Protein AF-A0A950SRR8-F1 (afdb_monomer_lite)

Sequence (94 aa):
MDLVHVERLEPARRSSLDRWRPGDAWLAGGTWLFSEPQPRVRRLLDLAAFGWAPLSVTADGLELAATCTLAELAGFAPPPHWPAGRLLRQACEA

Foldseek 3Di:
DDAVQAPEEEEDDPCVVVVDDWQEDEDAPCPVVPPDYDPRHHYYHYPCNVVDDQWDQDPVGIDGDPNNDLVNQLPDDDDPPPPCSNVSNVVSVD

Secondary structure (DSSP, 8-state):
---TT--EEEE--GGGTTT--TTEEEESS-TTTTTS--TT--EEEEGGGG---SEEE-SS-EEE-TT--HHHHHT----TT-TTTHHHHHHHH-

Structure (mmCIF, N/CA/C/O backbone):
data_AF-A0A950SRR8-F1
#
_entry.id   AF-A0A950SRR8-F1
#
loop_
_atom_site.group_PDB
_atom_site.id
_atom_site.type_symbol
_atom_site.label_atom_id
_atom_site.label_alt_id
_atom_site.label_comp_id
_atom_site.label_asym_id
_atom_site.label_entity_id
_atom_site.label_seq_id
_atom_site.pdbx_PDB_ins_code
_atom_site.Cartn_x
_atom_site.Cartn_y
_atom_site.Cartn_z
_atom_site.occupancy
_atom_site.B_iso_or_equiv
_atom_site.auth_seq_id
_atom_site.auth_comp_id
_atom_site.auth_asym_id
_atom_site.auth_atom_id
_atom_site.pdbx_PDB_model_num
ATOM 1 N N . MET A 1 1 ? 18.998 1.724 -4.907 1.00 80.25 1 MET A N 1
ATOM 2 C CA . MET A 1 1 ? 19.515 1.478 -6.263 1.00 80.25 1 MET A CA 1
ATOM 3 C C . MET A 1 1 ? 18.569 2.117 -7.253 1.00 80.25 1 MET A C 1
ATOM 5 O O . MET A 1 1 ? 17.359 1.972 -7.112 1.00 80.25 1 MET A O 1
ATOM 9 N N . ASP A 1 2 ? 19.115 2.829 -8.231 1.00 86.94 2 ASP A N 1
ATOM 10 C CA . ASP A 1 2 ? 18.301 3.493 -9.244 1.00 86.94 2 ASP A CA 1
ATOM 11 C C . ASP A 1 2 ? 17.727 2.478 -10.236 1.00 86.94 2 ASP A C 1
ATOM 13 O O . ASP A 1 2 ? 18.408 1.551 -10.685 1.00 86.94 2 ASP A O 1
ATOM 17 N N . LEU A 1 3 ? 16.468 2.681 -10.623 1.00 91.50 3 LEU A N 1
ATOM 18 C CA . LEU A 1 3 ? 15.791 1.882 -11.642 1.00 91.50 3 LEU A CA 1
ATOM 19 C C . LEU A 1 3 ? 16.111 2.416 -13.042 1.00 91.50 3 LEU A C 1
ATOM 21 O O . LEU A 1 3 ? 15.232 2.867 -13.769 1.00 91.50 3 LEU A O 1
ATOM 25 N N . VAL A 1 4 ? 17.386 2.364 -13.424 1.00 92.44 4 VAL A N 1
ATOM 26 C CA . VAL A 1 4 ? 17.930 2.999 -14.645 1.00 92.44 4 VAL A CA 1
ATOM 27 C C . VAL A 1 4 ? 17.338 2.496 -15.970 1.00 92.44 4 VAL A C 1
ATOM 29 O O . VAL A 1 4 ? 17.568 3.098 -17.014 1.00 92.44 4 VAL A O 1
ATOM 32 N N . HIS A 1 5 ? 16.585 1.395 -15.950 1.00 93.81 5 HIS A N 1
ATOM 33 C CA . HIS A 1 5 ? 15.911 0.836 -17.126 1.00 93.81 5 HIS A CA 1
ATOM 34 C C . HIS A 1 5 ? 14.407 1.133 -17.174 1.00 93.81 5 HIS A C 1
ATOM 36 O O . HIS A 1 5 ? 13.751 0.755 -18.144 1.00 93.81 5 HIS A O 1
ATOM 42 N N . VAL A 1 6 ? 13.853 1.801 -16.155 1.00 95.94 6 VAL A N 1
ATOM 43 C CA . VAL A 1 6 ? 12.454 2.231 -16.161 1.00 95.94 6 VAL A CA 1
ATOM 44 C C . VAL A 1 6 ? 12.298 3.403 -17.120 1.00 95.94 6 VAL A C 1
ATOM 46 O O . VAL A 1 6 ? 12.897 4.460 -16.958 1.00 95.94 6 VAL A O 1
ATOM 49 N N . GLU A 1 7 ? 11.446 3.207 -18.114 1.00 96.19 7 GLU A N 1
ATOM 50 C CA . GLU A 1 7 ? 11.160 4.168 -19.176 1.00 96.19 7 GLU A CA 1
ATOM 51 C C . GLU A 1 7 ? 9.857 4.928 -18.900 1.00 96.19 7 GLU A C 1
ATOM 53 O O . GLU A 1 7 ? 9.654 6.027 -19.415 1.00 96.19 7 GLU A O 1
ATOM 58 N N . ARG A 1 8 ? 8.944 4.338 -18.113 1.00 96.19 8 ARG A N 1
ATOM 59 C CA . ARG A 1 8 ? 7.629 4.917 -17.807 1.00 96.19 8 ARG A CA 1
ATOM 60 C C . ARG A 1 8 ? 7.141 4.602 -16.399 1.00 96.19 8 ARG A C 1
ATOM 62 O O . ARG A 1 8 ? 7.241 3.467 -15.940 1.00 96.19 8 ARG A O 1
ATOM 69 N N . LEU A 1 9 ? 6.505 5.596 -15.790 1.00 96.69 9 LEU A N 1
ATOM 70 C CA . LEU A 1 9 ? 5.650 5.466 -14.616 1.00 96.69 9 LEU A CA 1
ATOM 71 C C . LEU A 1 9 ? 4.233 5.864 -15.035 1.00 96.69 9 LEU A C 1
ATOM 73 O O . LEU A 1 9 ? 4.018 6.975 -15.517 1.00 96.69 9 LEU A O 1
ATOM 77 N N . GLU A 1 10 ? 3.284 4.946 -14.905 1.00 97.31 10 GLU A N 1
ATOM 78 C CA . GLU A 1 10 ? 1.891 5.160 -15.292 1.00 97.31 10 GLU A CA 1
ATOM 79 C C . GLU A 1 10 ? 0.970 4.877 -14.094 1.00 97.31 10 GLU A C 1
ATOM 81 O O . GLU A 1 10 ? 1.235 3.946 -13.332 1.00 97.31 10 GLU A O 1
ATOM 86 N N . PRO A 1 11 ? -0.141 5.615 -13.937 1.00 97.25 11 PRO A N 1
ATOM 87 C CA . PRO A 1 11 ? -1.178 5.265 -12.972 1.00 97.25 11 PRO A CA 1
ATOM 88 C C . PRO A 1 11 ? -1.712 3.849 -13.225 1.00 97.25 11 PRO A C 1
ATOM 90 O O . PRO A 1 11 ? -2.062 3.497 -14.361 1.00 97.25 11 PRO A O 1
ATOM 93 N N . ALA A 1 12 ? -1.811 3.031 -12.178 1.00 96.62 12 ALA A N 1
ATOM 94 C CA . ALA A 1 12 ? -2.502 1.757 -12.276 1.00 96.62 12 ALA A CA 1
ATOM 95 C C . ALA A 1 12 ? -4.005 1.975 -12.482 1.00 96.62 12 ALA A C 1
ATOM 97 O O . ALA A 1 12 ? -4.629 2.882 -11.936 1.00 96.62 12 ALA A O 1
ATOM 98 N N . ARG A 1 13 ? -4.600 1.103 -13.290 1.00 95.69 13 ARG A N 1
ATOM 99 C CA . ARG A 1 13 ? -6.041 1.033 -13.524 1.00 95.69 13 ARG A CA 1
ATOM 100 C C . ARG A 1 13 ? -6.424 -0.413 -13.772 1.00 95.69 13 ARG A C 1
ATOM 102 O O . ARG A 1 13 ? -5.575 -1.238 -14.104 1.00 95.69 13 ARG A O 1
ATOM 109 N N . ARG A 1 14 ? -7.715 -0.727 -13.672 1.00 92.25 14 ARG A N 1
ATOM 110 C CA . ARG A 1 14 ? -8.207 -2.099 -13.883 1.00 92.25 14 ARG A CA 1
ATOM 111 C C . ARG A 1 14 ? -7.792 -2.654 -15.253 1.00 92.25 14 ARG A C 1
ATOM 113 O O . ARG A 1 14 ? -7.297 -3.769 -15.333 1.00 92.25 14 ARG A O 1
ATOM 120 N N . SER A 1 15 ? -7.866 -1.825 -16.297 1.00 93.88 15 SER A N 1
ATOM 121 C CA . SER A 1 15 ? -7.442 -2.178 -17.660 1.00 93.88 15 SER A CA 1
ATOM 122 C C . SER A 1 15 ? -5.925 -2.272 -17.864 1.00 93.88 15 SER A C 1
ATOM 124 O O . SER A 1 15 ? -5.473 -2.620 -18.955 1.00 93.88 15 SER A O 1
ATOM 126 N N . SER A 1 16 ? -5.110 -1.965 -16.848 1.00 93.00 16 SER A N 1
ATOM 127 C CA . SER A 1 16 ? -3.670 -2.228 -16.899 1.00 93.00 16 SER A CA 1
ATOM 128 C C . SER A 1 16 ? -3.373 -3.727 -16.890 1.00 93.00 16 SER A C 1
ATOM 130 O O . SER A 1 16 ? -2.381 -4.125 -17.488 1.00 93.00 16 SER A O 1
ATOM 132 N N . LEU A 1 17 ? -4.243 -4.550 -16.287 1.00 90.25 17 LEU A N 1
ATOM 133 C CA . LEU A 1 17 ? -4.123 -6.013 -16.318 1.00 90.25 17 LEU A CA 1
ATOM 134 C C . LEU A 1 17 ? -4.274 -6.558 -17.742 1.00 90.25 17 LEU A C 1
ATOM 136 O O . LEU A 1 17 ? -3.457 -7.360 -18.182 1.00 90.25 17 LEU A O 1
ATOM 140 N N . ASP A 1 18 ? -5.243 -6.041 -18.499 1.00 94.06 18 ASP A N 1
ATOM 141 C CA . ASP A 1 18 ? -5.470 -6.437 -19.897 1.00 94.06 18 ASP A CA 1
ATOM 142 C C . ASP A 1 18 ? -4.305 -6.041 -20.820 1.00 94.06 18 ASP A C 1
ATOM 144 O O . ASP A 1 18 ? -4.143 -6.577 -21.914 1.00 94.06 18 ASP A O 1
ATOM 148 N N . ARG A 1 19 ? -3.500 -5.059 -20.395 1.00 93.50 19 ARG A N 1
ATOM 149 C CA . ARG A 1 19 ? -2.345 -4.522 -21.130 1.00 93.50 19 ARG A CA 1
ATOM 150 C C . ARG A 1 19 ? -1.014 -4.868 -20.464 1.00 93.50 19 ARG A C 1
ATOM 152 O O . ARG A 1 19 ? -0.015 -4.187 -20.738 1.00 93.50 19 ARG A O 1
ATOM 159 N N . TRP A 1 20 ? -1.019 -5.868 -19.583 1.00 96.31 20 TRP A N 1
ATOM 160 C CA . TRP A 1 20 ? 0.180 -6.352 -18.920 1.00 96.31 20 TRP A CA 1
ATOM 161 C C . TRP A 1 20 ? 1.142 -6.943 -19.946 1.00 96.31 20 TRP A C 1
ATOM 163 O O . TRP A 1 20 ? 0.742 -7.670 -20.857 1.00 96.31 20 TRP A O 1
ATOM 173 N N . ARG A 1 21 ? 2.427 -6.634 -19.805 1.00 96.56 21 ARG A N 1
ATOM 174 C CA . ARG A 1 21 ? 3.479 -7.125 -20.697 1.00 96.56 21 ARG A CA 1
ATOM 175 C C . ARG A 1 21 ? 4.778 -7.394 -19.934 1.00 96.56 21 ARG A C 1
ATOM 177 O O . ARG A 1 21 ? 4.965 -6.874 -18.833 1.00 96.56 21 ARG A O 1
ATOM 184 N N . PRO A 1 22 ? 5.707 -8.178 -20.512 1.00 97.56 22 PRO A N 1
ATOM 185 C CA . PRO A 1 22 ? 7.032 -8.356 -19.934 1.00 97.56 22 PRO A CA 1
ATOM 186 C C . PRO A 1 22 ? 7.706 -7.012 -19.626 1.00 97.56 22 PRO A C 1
ATOM 188 O O . PRO A 1 22 ? 7.715 -6.106 -20.460 1.00 97.56 22 PRO A O 1
ATOM 191 N N . GLY A 1 23 ? 8.265 -6.899 -18.422 1.00 96.94 23 GLY A N 1
ATOM 192 C CA . GLY A 1 23 ? 8.901 -5.679 -17.923 1.00 96.94 23 GLY A CA 1
ATOM 193 C C . GLY A 1 23 ? 7.963 -4.695 -17.221 1.00 96.94 23 GLY A C 1
ATOM 194 O O . GLY A 1 23 ? 8.432 -3.653 -16.766 1.00 96.94 23 GLY A O 1
ATOM 195 N N . ASP A 1 24 ? 6.676 -5.011 -17.090 1.00 97.94 24 ASP A N 1
ATOM 196 C CA . ASP A 1 24 ? 5.799 -4.302 -16.161 1.00 97.94 24 ASP A CA 1
ATOM 197 C C . ASP A 1 24 ? 6.054 -4.749 -14.716 1.00 97.94 24 ASP A C 1
ATOM 199 O O . ASP A 1 24 ? 6.276 -5.931 -14.439 1.00 97.94 24 ASP A O 1
ATOM 203 N N . ALA A 1 25 ? 5.988 -3.798 -13.790 1.00 97.19 25 ALA A N 1
ATOM 204 C CA . ALA A 1 25 ? 5.965 -4.050 -12.358 1.00 97.19 25 ALA A CA 1
ATOM 205 C C . ALA A 1 25 ? 4.958 -3.121 -11.672 1.00 97.19 25 ALA A C 1
ATOM 207 O O . ALA A 1 25 ? 4.745 -1.984 -12.099 1.00 97.19 25 ALA A O 1
ATOM 208 N N . TRP A 1 26 ? 4.347 -3.600 -10.591 1.00 96.75 26 TRP A N 1
ATOM 209 C CA . TRP A 1 26 ? 3.538 -2.758 -9.716 1.00 96.75 26 TRP A CA 1
ATOM 210 C C . TRP A 1 26 ? 4.438 -1.899 -8.833 1.00 96.75 26 TRP A C 1
ATOM 212 O O . TRP A 1 26 ? 5.447 -2.376 -8.314 1.00 96.75 26 TRP A O 1
ATOM 222 N N . LEU A 1 27 ? 4.041 -0.648 -8.628 1.00 96.56 27 LEU A N 1
ATOM 223 C CA . LEU A 1 27 ? 4.662 0.256 -7.675 1.00 96.56 27 LEU A CA 1
ATOM 224 C C . LEU A 1 27 ? 3.663 0.578 -6.559 1.00 96.56 27 LEU A C 1
ATOM 226 O O . LEU A 1 27 ? 2.582 1.092 -6.821 1.00 96.56 27 LEU A O 1
ATOM 230 N N . ALA A 1 28 ? 4.046 0.261 -5.323 1.00 94.69 28 ALA A N 1
ATOM 231 C CA . ALA A 1 28 ? 3.438 0.788 -4.100 1.00 94.69 28 ALA A CA 1
ATOM 232 C C . ALA A 1 28 ? 4.468 1.705 -3.410 1.00 94.69 28 ALA A C 1
ATOM 234 O O . ALA A 1 28 ? 4.983 2.620 -4.041 1.00 94.69 28 ALA A O 1
ATOM 235 N N . GLY A 1 29 ? 4.865 1.420 -2.164 1.00 92.81 29 GLY A N 1
ATOM 236 C CA . GLY A 1 29 ? 5.904 2.195 -1.462 1.00 92.81 29 GLY A CA 1
ATOM 237 C C . GLY A 1 29 ? 7.323 2.061 -2.041 1.00 92.81 29 GLY A C 1
ATOM 238 O O . GLY A 1 29 ? 8.186 2.885 -1.764 1.00 92.81 29 GLY A O 1
ATOM 239 N N . GLY A 1 30 ? 7.589 1.028 -2.846 1.00 94.12 30 GLY A N 1
ATOM 240 C CA . GLY A 1 30 ? 8.841 0.885 -3.598 1.00 94.12 30 GLY A CA 1
ATOM 241 C C . GLY A 1 30 ? 10.073 0.439 -2.797 1.00 94.12 30 GLY A C 1
ATOM 242 O O . GLY A 1 30 ? 11.099 0.180 -3.412 1.00 94.12 30 GLY A O 1
ATOM 243 N N . THR A 1 31 ? 10.001 0.279 -1.471 1.00 92.75 31 THR A N 1
ATOM 244 C CA . THR A 1 31 ? 11.164 -0.031 -0.611 1.00 92.75 31 THR A CA 1
ATOM 245 C C . THR A 1 31 ? 12.010 -1.207 -1.107 1.00 92.75 31 THR A C 1
ATOM 247 O O . THR A 1 31 ? 13.228 -1.087 -1.179 1.00 92.75 31 THR A O 1
ATOM 250 N N . TRP A 1 32 ? 11.382 -2.322 -1.492 1.00 92.94 32 TRP A N 1
ATOM 251 C CA . TRP A 1 32 ? 12.095 -3.455 -2.095 1.00 92.94 32 TRP A CA 1
ATOM 252 C C . TRP A 1 32 ? 12.514 -3.176 -3.542 1.00 92.94 32 TRP A C 1
ATOM 254 O O . TRP A 1 32 ? 13.641 -3.450 -3.935 1.00 92.94 32 TRP A O 1
ATOM 264 N N . LEU A 1 33 ? 11.624 -2.582 -4.340 1.00 94.19 33 LEU A N 1
ATOM 265 C CA . LEU A 1 33 ? 11.891 -2.323 -5.753 1.00 94.19 33 LEU A CA 1
ATOM 266 C C . LEU A 1 33 ? 13.160 -1.477 -5.937 1.00 94.19 33 LEU A C 1
ATOM 268 O O . LEU A 1 33 ? 13.963 -1.759 -6.818 1.00 94.19 33 LEU A O 1
ATOM 272 N N . PHE A 1 34 ? 13.361 -0.486 -5.067 1.00 93.19 34 PHE A N 1
ATOM 273 C CA . PHE A 1 34 ? 14.529 0.389 -5.055 1.00 93.19 34 PHE A CA 1
ATOM 274 C C . PHE A 1 34 ? 15.698 -0.139 -4.207 1.00 93.19 34 PHE A C 1
ATOM 276 O O . PHE A 1 34 ? 16.723 0.541 -4.131 1.00 93.19 34 PHE A O 1
ATOM 283 N N . SER A 1 35 ? 15.614 -1.303 -3.554 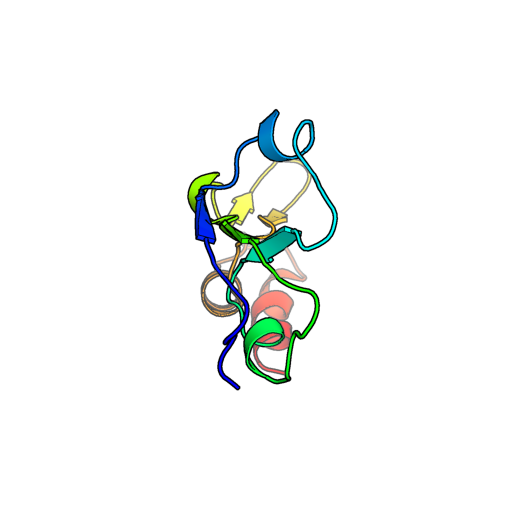1.00 94.81 35 SER A N 1
ATOM 284 C CA . SER A 1 35 ? 16.737 -1.819 -2.752 1.00 94.81 35 SER A CA 1
ATOM 285 C C . SER A 1 35 ? 17.794 -2.530 -3.602 1.00 94.81 35 SER A C 1
ATOM 287 O O . SER A 1 35 ? 18.971 -2.516 -3.242 1.00 94.81 35 SER A O 1
ATOM 289 N N . GLU A 1 36 ? 17.416 -3.070 -4.762 1.00 93.31 36 GLU A N 1
ATOM 290 C CA . GLU A 1 36 ? 18.292 -3.841 -5.650 1.00 93.31 36 GLU A CA 1
ATOM 291 C C . GLU A 1 36 ? 18.102 -3.475 -7.137 1.00 93.31 36 GLU A C 1
ATOM 293 O O . GLU A 1 36 ? 17.110 -2.841 -7.502 1.00 93.31 36 GLU A O 1
ATOM 298 N N . PRO A 1 37 ? 19.045 -3.840 -8.027 1.00 94.19 37 PRO A N 1
ATOM 299 C CA . PRO A 1 37 ? 18.873 -3.645 -9.463 1.00 94.19 37 PRO A CA 1
ATOM 300 C C . PRO A 1 37 ? 17.677 -4.422 -10.028 1.00 94.19 37 PRO A C 1
ATOM 302 O O . PRO A 1 37 ? 17.539 -5.619 -9.797 1.00 94.19 37 PRO A O 1
ATOM 305 N N . GLN A 1 38 ? 16.887 -3.767 -10.883 1.00 95.75 38 GLN A N 1
ATOM 306 C CA . GLN A 1 38 ? 15.734 -4.367 -11.566 1.00 95.75 38 GLN A CA 1
ATOM 307 C C . GLN A 1 38 ? 15.943 -4.394 -13.096 1.00 95.75 38 GLN A C 1
ATOM 309 O O . GLN A 1 38 ? 15.273 -3.666 -13.832 1.00 95.75 38 GLN A O 1
ATOM 314 N N . PRO A 1 39 ? 16.871 -5.214 -13.634 1.00 94.75 39 PRO A N 1
ATOM 315 C CA . PRO A 1 39 ? 17.331 -5.123 -15.031 1.00 94.75 39 PRO A CA 1
ATOM 316 C C . PRO A 1 39 ? 16.249 -5.399 -16.087 1.00 94.75 39 PRO A C 1
ATOM 318 O O . PRO A 1 39 ? 16.405 -5.054 -17.260 1.00 94.75 39 PRO A O 1
ATOM 321 N N . ARG A 1 40 ? 15.153 -6.052 -15.691 1.00 95.81 40 ARG A N 1
ATOM 322 C CA . ARG A 1 40 ? 14.042 -6.406 -16.584 1.00 95.81 40 ARG A CA 1
ATOM 323 C C . ARG A 1 40 ? 12.873 -5.430 -16.510 1.00 95.81 40 ARG A C 1
ATOM 325 O O . ARG A 1 40 ? 12.004 -5.507 -17.372 1.00 95.81 40 ARG A O 1
ATOM 332 N N . VAL A 1 41 ? 12.832 -4.545 -15.516 1.00 97.44 41 VAL A N 1
ATOM 333 C CA . VAL A 1 41 ? 11.703 -3.631 -15.318 1.00 97.44 41 VAL A CA 1
ATOM 334 C C . VAL A 1 41 ? 11.842 -2.433 -16.255 1.00 97.44 41 VAL A C 1
ATOM 336 O O . VAL A 1 41 ? 12.893 -1.804 -16.331 1.00 97.44 41 VAL A O 1
ATOM 339 N N . ARG A 1 42 ? 10.762 -2.150 -16.985 1.00 97.62 42 ARG A N 1
ATOM 340 C CA . ARG A 1 42 ? 10.655 -1.114 -18.023 1.00 97.62 42 ARG A CA 1
ATOM 341 C C . ARG A 1 42 ? 9.535 -0.128 -17.741 1.00 97.62 42 ARG A C 1
ATOM 343 O O . ARG A 1 42 ? 9.655 1.048 -18.072 1.00 97.62 42 ARG A O 1
ATOM 350 N N . ARG A 1 43 ? 8.444 -0.588 -17.130 1.00 97.81 43 ARG A N 1
ATOM 351 C CA . ARG A 1 43 ? 7.306 0.257 -16.774 1.00 97.81 43 ARG A CA 1
ATOM 352 C C . ARG A 1 43 ? 6.831 -0.048 -15.364 1.00 97.81 43 ARG A C 1
ATOM 354 O O . ARG A 1 43 ? 6.629 -1.205 -15.010 1.00 97.81 43 ARG A O 1
ATOM 361 N N . LEU A 1 44 ? 6.596 1.010 -14.602 1.00 97.94 44 LEU A N 1
ATOM 362 C CA . LEU A 1 44 ? 5.970 0.952 -13.292 1.00 97.94 44 LEU A CA 1
ATOM 363 C C . LEU A 1 44 ? 4.501 1.351 -13.396 1.00 97.94 44 LEU A C 1
ATOM 365 O O . LEU A 1 44 ? 4.167 2.336 -14.055 1.00 97.94 44 LEU A O 1
ATOM 369 N N . LEU A 1 45 ? 3.640 0.574 -12.747 1.00 98.06 45 LEU A N 1
ATOM 370 C CA . LEU A 1 45 ? 2.213 0.836 -12.614 1.00 98.06 45 LEU A CA 1
ATOM 371 C C . LEU A 1 45 ? 1.914 1.212 -11.160 1.00 98.06 45 LEU A C 1
ATOM 373 O O . LEU A 1 45 ? 1.963 0.351 -10.282 1.00 98.06 45 LEU A O 1
ATOM 377 N N . ASP A 1 46 ? 1.633 2.488 -10.912 1.00 97.38 46 ASP A N 1
ATOM 378 C CA . ASP A 1 46 ? 1.429 3.042 -9.571 1.00 97.38 46 ASP A CA 1
ATOM 379 C C . ASP A 1 46 ? 0.066 2.647 -8.992 1.00 97.38 46 ASP A C 1
ATOM 381 O O . ASP A 1 46 ? -0.975 3.134 -9.439 1.00 97.38 46 ASP A O 1
ATOM 385 N N . LEU A 1 47 ? 0.079 1.775 -7.983 1.00 97.19 47 LEU A N 1
ATOM 386 C CA . LEU A 1 47 ? -1.109 1.289 -7.288 1.00 97.19 47 LEU A CA 1
ATOM 387 C C . LEU A 1 47 ? -1.832 2.385 -6.498 1.00 97.19 47 LEU A C 1
ATOM 389 O O . LEU 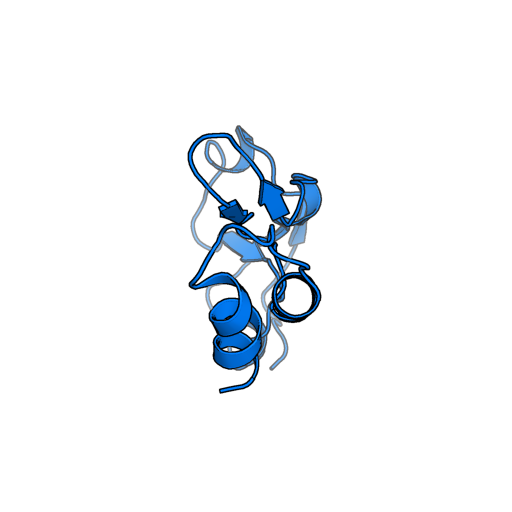A 1 47 ? -3.042 2.267 -6.303 1.00 97.19 47 LEU A O 1
ATOM 393 N N . ALA A 1 48 ? -1.147 3.459 -6.087 1.00 95.44 48 ALA A N 1
ATOM 394 C CA . ALA A 1 48 ? -1.780 4.561 -5.359 1.00 95.44 48 ALA A CA 1
ATOM 395 C C . ALA A 1 48 ? -2.882 5.241 -6.190 1.00 95.44 48 ALA A C 1
ATOM 397 O O . ALA A 1 48 ? -3.856 5.755 -5.639 1.00 95.44 48 ALA A O 1
ATOM 398 N N . ALA A 1 49 ? -2.791 5.161 -7.522 1.00 96.81 49 ALA A N 1
ATOM 399 C CA . ALA A 1 49 ? -3.788 5.696 -8.443 1.00 96.81 49 ALA A CA 1
ATOM 400 C C . ALA A 1 49 ? -5.190 5.078 -8.299 1.00 96.81 49 ALA A C 1
ATOM 402 O O . ALA A 1 49 ? -6.165 5.682 -8.746 1.00 96.81 49 ALA A O 1
ATOM 403 N N . PHE A 1 50 ? -5.321 3.897 -7.683 1.00 96.19 50 PHE A N 1
ATOM 404 C CA . PHE A 1 50 ? -6.633 3.315 -7.403 1.00 96.19 50 PHE A CA 1
ATOM 405 C C . PHE A 1 50 ? -7.406 4.057 -6.305 1.00 96.19 50 PHE A C 1
ATOM 407 O O . PHE A 1 50 ? -8.624 3.900 -6.230 1.00 96.19 50 PHE A O 1
ATOM 414 N N . GLY A 1 51 ? -6.728 4.853 -5.469 1.00 95.12 51 GLY A N 1
ATOM 415 C CA . GLY A 1 51 ? -7.371 5.685 -4.451 1.00 95.12 51 GLY A CA 1
ATOM 416 C C . GLY A 1 51 ? -8.155 4.897 -3.398 1.00 95.12 51 GLY A C 1
ATOM 417 O O . GLY A 1 51 ? -9.153 5.395 -2.881 1.00 95.12 51 GLY A O 1
ATOM 418 N N . TRP A 1 52 ? -7.755 3.655 -3.111 1.00 96.19 52 TRP A N 1
ATOM 419 C CA . TRP A 1 52 ? -8.414 2.839 -2.094 1.00 96.19 52 TRP A CA 1
ATOM 420 C C . TRP A 1 52 ? -8.268 3.462 -0.707 1.00 96.19 52 TRP A C 1
ATOM 422 O O . TRP A 1 52 ? -7.200 3.960 -0.353 1.00 96.19 52 TRP A O 1
ATOM 432 N N . ALA A 1 53 ? -9.334 3.385 0.094 1.00 97.50 53 ALA A N 1
ATOM 433 C CA . ALA A 1 53 ? -9.253 3.711 1.509 1.00 97.50 53 ALA A CA 1
ATOM 434 C C . ALA A 1 53 ? -8.239 2.761 2.176 1.00 97.50 53 ALA A C 1
ATOM 436 O O . ALA A 1 53 ? -8.413 1.548 2.055 1.00 97.50 53 ALA A O 1
ATOM 437 N N . PRO A 1 54 ? -7.200 3.266 2.870 1.00 96.94 54 PRO A N 1
ATOM 438 C CA . PRO A 1 54 ? -6.161 2.417 3.459 1.00 96.94 54 PRO A CA 1
ATOM 439 C C . PRO A 1 54 ? -6.725 1.357 4.411 1.00 96.94 54 PRO A C 1
ATOM 441 O O . PRO A 1 54 ? -6.312 0.199 4.389 1.00 96.94 54 PRO A O 1
ATOM 444 N N . LEU A 1 55 ? -7.707 1.767 5.214 1.00 97.38 55 LEU A N 1
ATOM 445 C CA . LEU A 1 55 ? -8.351 0.985 6.261 1.00 97.38 55 LEU A CA 1
ATOM 446 C C . LEU A 1 55 ? -9.864 1.167 6.148 1.00 97.38 55 LEU A C 1
ATOM 448 O O . LEU A 1 55 ? -10.343 2.293 5.997 1.00 97.38 55 LEU A O 1
ATOM 452 N N . SER A 1 56 ? -10.632 0.087 6.247 1.00 96.81 56 SER A N 1
ATOM 453 C CA . SER A 1 56 ? -12.096 0.149 6.332 1.00 96.81 56 SER A CA 1
ATOM 454 C C . SER A 1 56 ? -12.612 -0.867 7.340 1.00 96.81 56 SER A C 1
ATOM 456 O O . SER A 1 56 ? -12.305 -2.051 7.255 1.00 96.81 56 SER A O 1
ATOM 458 N N . VAL A 1 57 ? -13.386 -0.401 8.322 1.00 95.69 57 VAL A N 1
ATOM 459 C CA . VAL A 1 57 ? -14.058 -1.284 9.282 1.00 95.69 57 VAL A CA 1
ATOM 460 C C . VAL A 1 57 ? -15.394 -1.705 8.690 1.00 95.69 57 VAL A C 1
ATOM 462 O O . VAL A 1 57 ? -16.221 -0.859 8.353 1.00 95.69 57 VAL A O 1
ATOM 465 N N . THR A 1 58 ? -15.607 -3.009 8.590 1.00 94.31 58 THR A N 1
ATOM 466 C CA . THR A 1 58 ? -16.840 -3.624 8.101 1.00 94.31 58 THR A CA 1
ATOM 467 C C . THR A 1 58 ? -17.464 -4.496 9.191 1.00 94.31 58 THR A C 1
ATOM 469 O O . THR A 1 58 ? -16.904 -4.661 10.278 1.00 94.31 58 THR A O 1
ATOM 472 N N . ALA A 1 59 ? -18.645 -5.057 8.919 1.00 92.81 59 ALA A N 1
ATOM 473 C CA . ALA A 1 59 ? -19.270 -6.025 9.822 1.00 92.81 59 ALA A CA 1
ATOM 474 C C . ALA A 1 59 ? -18.431 -7.309 9.973 1.00 92.81 59 ALA A C 1
ATOM 476 O O . ALA A 1 59 ? -18.485 -7.948 11.022 1.00 92.81 59 ALA A O 1
ATOM 477 N N . ASP A 1 60 ? -17.636 -7.645 8.953 1.00 92.56 60 ASP A N 1
ATOM 478 C CA . ASP A 1 60 ? -16.822 -8.861 8.902 1.00 92.56 60 ASP A CA 1
ATOM 479 C C . ASP A 1 60 ? -15.404 -8.658 9.469 1.00 92.56 60 ASP A C 1
ATOM 481 O O . ASP A 1 60 ? -14.691 -9.633 9.713 1.00 92.56 60 ASP A O 1
ATOM 485 N N . GLY A 1 61 ? -14.982 -7.410 9.716 1.00 92.94 61 GLY A N 1
ATOM 486 C CA . GLY A 1 61 ? -13.692 -7.103 10.337 1.00 92.94 61 GLY A CA 1
ATOM 487 C C . GLY A 1 61 ? -13.017 -5.843 9.798 1.00 92.94 61 GLY A C 1
ATOM 488 O O . GLY A 1 61 ? -13.661 -4.824 9.555 1.00 92.94 61 GLY A O 1
ATOM 489 N N . LEU A 1 62 ? -11.688 -5.897 9.673 1.00 95.44 62 LEU A N 1
ATOM 490 C CA . LEU A 1 62 ? -10.864 -4.825 9.111 1.00 95.44 62 LEU A CA 1
ATOM 491 C C . LEU A 1 62 ? -10.422 -5.194 7.700 1.00 95.44 62 LEU A C 1
ATOM 493 O O . LEU A 1 62 ? -9.706 -6.176 7.512 1.00 95.44 62 LEU A O 1
ATOM 497 N N . GLU A 1 63 ? -10.784 -4.372 6.729 1.00 97.12 63 GLU A N 1
ATOM 498 C CA . GLU A 1 63 ? -10.214 -4.423 5.391 1.00 97.12 63 GLU A CA 1
ATOM 499 C C . GLU A 1 63 ? -8.975 -3.527 5.318 1.00 97.12 63 GLU A C 1
ATOM 501 O O . GLU A 1 63 ? -8.984 -2.383 5.785 1.00 97.12 63 GLU A O 1
ATOM 506 N N . LEU A 1 64 ? -7.911 -4.067 4.722 1.00 96.56 64 LEU A N 1
ATOM 507 C CA . LEU A 1 64 ? -6.636 -3.393 4.497 1.00 96.56 64 LEU A CA 1
ATOM 508 C C . LEU A 1 64 ? -6.404 -3.269 2.997 1.00 96.56 64 LEU A C 1
ATOM 510 O O . LEU A 1 64 ? -6.323 -4.279 2.292 1.00 96.56 64 LEU A O 1
ATOM 514 N N . ALA A 1 65 ? -6.262 -2.044 2.500 1.00 97.06 65 ALA A N 1
ATOM 515 C CA . ALA A 1 65 ? -5.848 -1.854 1.120 1.00 97.06 65 ALA A CA 1
ATOM 516 C C . ALA A 1 65 ? -4.406 -2.337 0.929 1.00 97.06 65 ALA A C 1
ATOM 518 O O . ALA A 1 65 ? -3.554 -2.162 1.798 1.00 97.06 65 ALA A O 1
ATOM 519 N N . ALA A 1 66 ? -4.091 -2.850 -0.262 1.00 94.62 66 ALA A N 1
ATOM 520 C CA . ALA A 1 66 ? -2.719 -3.223 -0.621 1.00 94.62 66 ALA A CA 1
ATOM 521 C C . ALA A 1 66 ? -1.737 -2.030 -0.597 1.00 94.62 66 ALA A C 1
ATOM 523 O O . ALA A 1 66 ? -0.524 -2.222 -0.590 1.00 94.62 66 ALA A O 1
ATOM 524 N N . THR A 1 67 ? -2.261 -0.802 -0.606 1.00 96.56 67 THR A N 1
ATOM 525 C CA . THR A 1 67 ? -1.508 0.452 -0.493 1.00 96.56 67 THR A CA 1
ATOM 526 C C . TH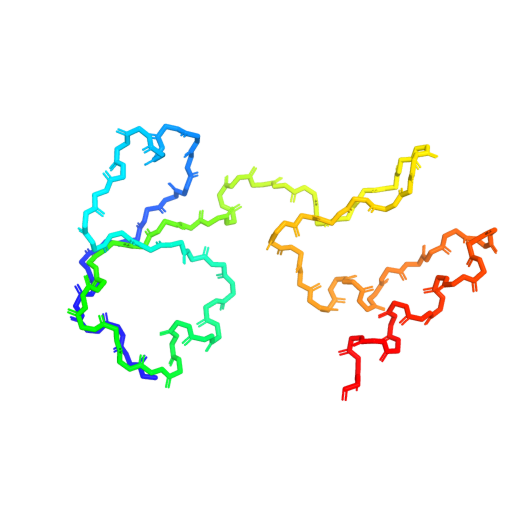R A 1 67 ? -1.468 1.007 0.932 1.00 96.56 67 THR A C 1
ATOM 528 O O . THR A 1 67 ? -0.827 2.033 1.137 1.00 96.56 67 THR A O 1
ATOM 531 N N . CYS A 1 68 ? -2.129 0.364 1.904 1.00 97.06 68 CYS A N 1
ATOM 532 C CA . CYS A 1 68 ? -2.066 0.763 3.308 1.00 97.06 68 CYS A CA 1
ATOM 533 C C . CYS A 1 68 ? -0.625 0.666 3.809 1.00 97.06 68 CYS A C 1
ATOM 535 O O . CYS A 1 68 ? 0.021 -0.380 3.723 1.00 97.06 68 CYS A O 1
ATOM 537 N N . THR A 1 69 ? -0.125 1.762 4.358 1.00 95.69 69 THR A N 1
ATOM 538 C CA . THR A 1 69 ? 1.205 1.828 4.955 1.00 95.69 69 THR A CA 1
ATOM 539 C C . THR A 1 69 ? 1.199 1.258 6.373 1.00 95.69 69 THR A C 1
ATOM 541 O O . THR A 1 69 ? 0.178 1.254 7.065 1.00 95.69 69 THR A O 1
ATOM 544 N N . LEU A 1 70 ? 2.373 0.827 6.849 1.00 95.12 70 LEU A N 1
ATOM 545 C CA . LEU A 1 70 ? 2.550 0.440 8.253 1.00 95.12 70 LEU A CA 1
ATOM 546 C C . LEU A 1 70 ? 2.273 1.608 9.209 1.00 95.12 70 LEU A C 1
ATOM 548 O O . LEU A 1 70 ? 1.764 1.388 10.300 1.00 95.12 70 LEU A O 1
ATOM 552 N N . ALA A 1 71 ? 2.560 2.847 8.797 1.00 95.62 71 ALA A N 1
ATOM 553 C CA . ALA A 1 71 ? 2.285 4.034 9.604 1.00 95.62 71 ALA A CA 1
ATOM 554 C C . ALA A 1 71 ? 0.775 4.273 9.784 1.00 95.62 71 ALA A C 1
ATOM 556 O O . ALA A 1 71 ? 0.324 4.537 10.897 1.00 95.62 71 ALA A O 1
ATOM 557 N N . GLU A 1 72 ? -0.013 4.133 8.714 1.00 96.56 72 GLU A N 1
ATOM 558 C CA . GLU A 1 72 ? -1.478 4.215 8.785 1.00 96.56 72 GLU A CA 1
ATOM 559 C C . GLU A 1 72 ? -2.053 3.103 9.668 1.00 96.56 72 GLU A C 1
ATOM 561 O O . GLU A 1 72 ? -2.891 3.375 10.527 1.00 96.56 72 GLU A O 1
ATOM 566 N N . LEU A 1 73 ? -1.564 1.866 9.517 1.00 96.50 73 LEU A N 1
ATOM 567 C CA . LEU A 1 73 ? -2.007 0.738 10.337 1.00 96.50 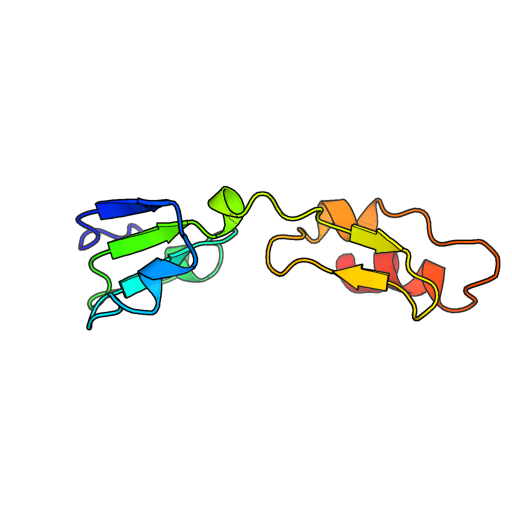73 LEU A CA 1
ATOM 568 C C . LEU A 1 73 ? -1.618 0.897 11.817 1.00 96.50 73 LEU A C 1
ATOM 570 O O . LEU A 1 73 ? -2.434 0.622 12.695 1.00 96.50 73 LEU A O 1
ATOM 574 N N . ALA A 1 74 ? -0.411 1.381 12.116 1.00 95.69 74 ALA A N 1
ATOM 575 C CA . ALA A 1 74 ? 0.034 1.640 13.486 1.00 95.69 74 ALA A CA 1
ATOM 576 C C . ALA A 1 74 ? -0.762 2.773 14.161 1.00 95.69 74 ALA A C 1
ATOM 578 O O . ALA A 1 74 ? -0.966 2.743 15.377 1.00 95.69 74 ALA A O 1
ATOM 579 N N . GLY A 1 75 ? -1.227 3.751 13.375 1.00 95.31 75 GLY A N 1
ATOM 580 C CA . GLY A 1 75 ? -2.079 4.855 13.822 1.00 95.31 75 GLY A CA 1
ATOM 581 C C . GLY A 1 75 ? -3.570 4.515 13.928 1.00 95.31 75 GLY A C 1
ATOM 582 O O . GLY A 1 75 ? -4.346 5.332 14.428 1.00 95.31 75 GLY A O 1
ATOM 583 N N . PHE A 1 76 ? -3.993 3.333 13.477 1.00 96.38 76 PHE A N 1
ATOM 584 C CA . PHE A 1 76 ? -5.391 2.922 13.524 1.00 96.38 76 PHE A CA 1
ATOM 585 C C . PHE A 1 76 ? -5.872 2.728 14.969 1.00 96.38 76 PHE A C 1
ATOM 587 O O . PHE A 1 76 ? -5.239 2.038 15.770 1.00 96.38 76 PHE A O 1
ATOM 594 N N . ALA A 1 77 ? -7.031 3.307 15.293 1.00 94.62 77 ALA A N 1
ATOM 595 C CA . ALA A 1 77 ? -7.708 3.114 16.570 1.00 94.62 77 ALA A CA 1
ATOM 596 C C . ALA A 1 77 ? -8.766 1.999 16.433 1.00 94.62 77 ALA A C 1
ATOM 598 O O . ALA A 1 77 ? -9.875 2.268 15.961 1.00 94.62 77 ALA A O 1
ATOM 599 N N . PRO A 1 78 ? -8.457 0.746 16.818 1.00 93.31 78 PRO A N 1
ATOM 600 C CA . PRO A 1 78 ? -9.396 -0.358 16.679 1.00 93.31 78 PRO A CA 1
ATOM 601 C C . PRO A 1 78 ? -10.609 -0.183 17.604 1.00 93.31 78 PRO A C 1
ATOM 603 O O . PRO A 1 78 ? -10.460 0.319 18.725 1.00 93.31 78 PRO A O 1
ATOM 606 N N . PRO A 1 79 ? -11.805 -0.643 17.188 1.00 93.38 79 PRO A N 1
ATOM 607 C CA . PRO A 1 79 ? -12.983 -0.657 18.044 1.00 93.38 79 PRO A CA 1
ATOM 608 C C . PRO A 1 79 ? -12.712 -1.336 19.400 1.00 93.38 79 PRO A C 1
ATOM 610 O O . PRO A 1 79 ? -12.072 -2.389 19.433 1.00 93.38 79 PRO A O 1
ATOM 613 N N . PRO A 1 80 ? -13.246 -0.818 20.526 1.00 90.94 80 PRO A N 1
ATOM 614 C CA . PRO A 1 80 ? -12.953 -1.360 21.859 1.00 90.94 80 PRO A CA 1
ATOM 615 C C . PRO A 1 80 ? -13.330 -2.835 22.053 1.00 90.94 80 PRO A C 1
ATOM 617 O O . PRO A 1 80 ? -12.750 -3.522 22.888 1.00 90.94 80 PRO A O 1
ATOM 620 N N . HIS A 1 81 ? -14.301 -3.329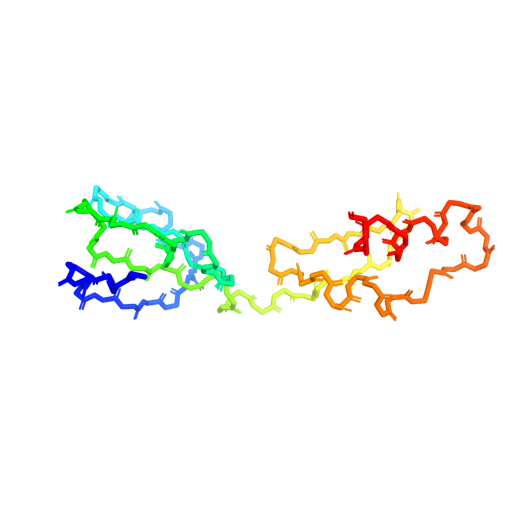 21.281 1.00 92.62 81 HIS A N 1
ATOM 621 C CA . HIS A 1 81 ? -14.753 -4.717 21.331 1.00 92.62 81 HIS A CA 1
ATOM 622 C C . HIS A 1 81 ? -13.839 -5.685 20.556 1.00 92.62 81 HIS A C 1
ATOM 624 O O . HIS A 1 81 ? -14.121 -6.879 20.531 1.00 92.62 81 HIS A O 1
ATOM 630 N N . TRP A 1 82 ? -12.757 -5.206 19.925 1.00 94.81 82 TRP A N 1
ATOM 631 C CA . TRP A 1 82 ? -11.756 -6.043 19.260 1.00 94.81 82 TRP A CA 1
ATOM 632 C C . TRP A 1 82 ? -10.620 -6.377 20.231 1.00 94.81 82 TRP A C 1
ATOM 634 O O . TRP A 1 82 ? -9.676 -5.592 20.368 1.00 94.81 82 TRP A O 1
ATOM 644 N N . PRO A 1 83 ? -10.637 -7.551 20.890 1.00 90.38 83 PRO A N 1
ATOM 645 C CA . PRO A 1 83 ? -9.654 -7.878 21.921 1.00 90.38 83 PRO A CA 1
ATOM 646 C C . PRO A 1 83 ? -8.218 -7.898 21.378 1.00 90.38 83 PRO A C 1
ATOM 648 O O . PRO A 1 83 ? -7.282 -7.564 22.102 1.00 90.38 83 PRO A O 1
ATOM 651 N N . ALA A 1 84 ? -8.032 -8.243 20.102 1.00 92.12 84 ALA A N 1
ATOM 652 C CA . ALA A 1 84 ? -6.733 -8.276 19.436 1.00 92.12 84 ALA A CA 1
ATOM 653 C C . ALA A 1 84 ? -6.301 -6.927 18.831 1.00 92.12 84 ALA A C 1
ATOM 655 O O . ALA A 1 84 ? -5.182 -6.828 18.339 1.00 92.12 84 ALA A O 1
ATOM 656 N N . GLY A 1 85 ? -7.127 -5.873 18.885 1.00 91.44 85 GLY A N 1
ATOM 657 C CA . GLY A 1 85 ? -6.858 -4.617 18.173 1.00 91.44 85 GLY A CA 1
ATOM 658 C C . GLY A 1 85 ? -5.511 -3.978 18.530 1.00 91.44 85 GLY A C 1
ATOM 659 O O . GLY A 1 85 ? -4.791 -3.502 17.657 1.00 91.44 85 GLY A O 1
ATOM 660 N N . ARG A 1 86 ? -5.113 -4.039 19.808 1.00 87.75 86 ARG A N 1
ATOM 661 C CA . ARG A 1 86 ? -3.817 -3.513 20.279 1.00 87.75 86 ARG A CA 1
ATOM 662 C C . ARG A 1 86 ? -2.599 -4.174 19.619 1.00 87.75 86 ARG A C 1
ATOM 664 O O . ARG A 1 86 ? -1.533 -3.566 19.599 1.00 87.75 86 ARG A O 1
ATOM 671 N N . LEU A 1 87 ? -2.753 -5.401 19.111 1.00 93.62 87 LEU A N 1
ATOM 672 C CA . LEU A 1 87 ? -1.669 -6.159 18.489 1.00 93.62 87 LEU A CA 1
ATOM 673 C C . LEU A 1 87 ? -1.281 -5.584 17.123 1.00 93.62 87 LEU A C 1
ATOM 675 O O . LEU A 1 87 ? -0.152 -5.791 16.700 1.00 93.62 87 LEU A O 1
ATOM 679 N N . LEU A 1 88 ? -2.170 -4.839 16.453 1.00 94.31 88 LEU A N 1
ATOM 680 C CA . LEU A 1 88 ? -1.889 -4.255 15.135 1.00 94.31 88 LEU A CA 1
ATOM 681 C C . LEU A 1 88 ? -0.687 -3.310 15.186 1.00 94.31 88 LEU A C 1
ATOM 683 O O . LEU A 1 88 ? 0.260 -3.467 14.422 1.00 94.31 88 LEU A O 1
ATOM 687 N N . ARG A 1 89 ? -0.685 -2.385 16.150 1.00 93.88 89 ARG A N 1
ATOM 688 C CA . ARG A 1 89 ? 0.442 -1.474 16.371 1.00 93.88 89 ARG A CA 1
ATOM 689 C C . ARG A 1 89 ? 1.711 -2.222 16.771 1.00 93.88 89 ARG A C 1
ATOM 691 O O . ARG A 1 89 ? 2.757 -1.965 16.197 1.00 93.88 89 ARG A O 1
ATOM 698 N N . GLN A 1 90 ? 1.603 -3.186 17.689 1.00 94.12 90 GLN A N 1
ATOM 699 C CA . GLN A 1 90 ? 2.758 -3.989 18.111 1.00 94.12 90 GLN A CA 1
ATOM 700 C C . GLN A 1 90 ? 3.397 -4.736 16.935 1.00 94.12 90 GLN A C 1
A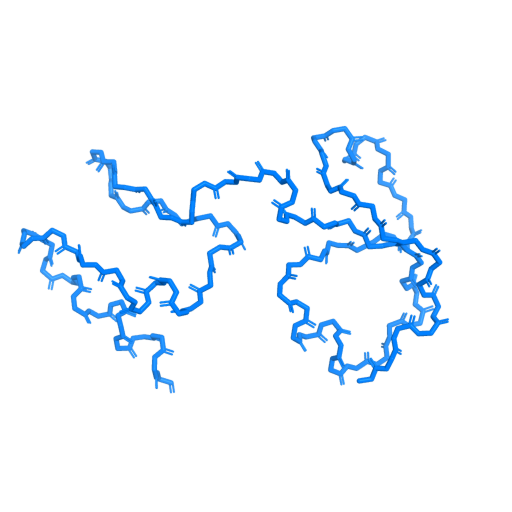TOM 702 O O . GLN A 1 90 ? 4.615 -4.782 16.838 1.00 94.12 90 GLN A O 1
ATOM 707 N N . ALA A 1 91 ? 2.590 -5.284 16.026 1.00 94.12 91 ALA A N 1
ATOM 708 C CA . ALA A 1 91 ? 3.082 -5.982 14.844 1.00 94.12 91 ALA A CA 1
ATOM 709 C C . ALA A 1 91 ? 3.757 -5.048 13.824 1.00 94.12 91 ALA A C 1
ATOM 711 O O . ALA A 1 91 ? 4.625 -5.498 13.088 1.00 94.12 91 ALA A O 1
ATOM 712 N N . CYS A 1 92 ? 3.376 -3.768 13.772 1.00 94.50 92 CYS A N 1
ATOM 713 C CA . CYS A 1 92 ? 4.007 -2.786 12.883 1.00 94.50 92 CYS A CA 1
ATOM 714 C C . CYS A 1 92 ? 5.379 -2.309 13.386 1.00 94.50 92 CYS A C 1
ATOM 716 O O . CYS A 1 92 ? 6.164 -1.790 12.597 1.00 94.50 92 CYS A O 1
ATOM 718 N N . GLU A 1 93 ? 5.636 -2.437 14.688 1.00 91.31 93 GLU A N 1
ATOM 719 C CA . GLU A 1 93 ? 6.840 -1.941 15.371 1.00 91.31 93 GLU A CA 1
ATOM 720 C C . GLU A 1 93 ? 7.861 -3.052 15.687 1.00 91.31 93 GLU A C 1
ATOM 722 O O . GLU A 1 93 ? 8.930 -2.757 16.222 1.00 91.31 93 GLU A O 1
ATOM 727 N N . ALA A 1 94 ? 7.515 -4.310 15.401 1.00 83.44 94 ALA A N 1
ATOM 728 C CA . ALA A 1 94 ? 8.337 -5.494 15.657 1.00 83.44 94 ALA A CA 1
ATOM 729 C C . ALA A 1 94 ? 9.437 -5.686 14.602 1.00 83.44 94 ALA A C 1
ATOM 731 O O . ALA A 1 94 ? 10.549 -6.093 15.009 1.00 83.44 94 ALA A O 1
#

pLDDT: mean 94.63, std 2.91, range [80.25, 98.06]

Radius of gyration: 16.7 Å; chains: 1; bounding box: 39×15×43 Å